Protein AF-A0A382XTZ2-F1 (afdb_monomer)

Foldseek 3Di:
DWDWDADPVRDIDTADALGWDDLALAIDDTHPNPPVVVSVVVVVVCVVQQVEDCDDRPNYDAQRWHQNPVVRDIDGHD

Mean predicted aligned error: 3.03 Å

Solvent-accessible surface area (backbone atoms only — not comparable to full-atom values): 4581 Å² total; per-residue (Å²): 114,66,45,73,52,64,50,97,87,68,51,78,46,76,20,45,53,56,28,73,34,69,82,40,75,45,58,45,79,17,54,84,34,79,77,52,65,56,50,51,52,50,39,53,51,36,60,73,53,30,49,63,30,80,56,81,68,93,31,66,51,76,72,40,59,29,27,29,67,72,82,72,43,82,45,71,42,120

Organism: NCBI:txid408172

Nearest PDB structures (foldseek):
  7p4n-assembly1_A  TM=5.045E-01  e=5.254E+00  Homo sapiens
  4r55-assembly1_A  TM=3.604E-01  e=5.977E+00  Saccharolobus solfataricus P2

pLDDT: mean 94.83, std 3.33, range [82.62, 98.25]

Secondary structure (DSSP, 8-state):
--EEEE-TTS-EEEE-TT-EE-SSSSPEEPTT-TTTHHHHHHHHHHHHTTS-BSS--TTPPTT-EEEETTTTEEEE--

Radius of gyration: 13.9 Å; Cα contacts (8 Å, |Δi|>4): 133; chains: 1; bounding box: 31×28×33 Å

Structure (mmCIF, N/CA/C/O backbone):
data_AF-A0A382XTZ2-F1
#
_entry.id   AF-A0A382XTZ2-F1
#
loop_
_atom_site.group_PDB
_atom_site.id
_atom_site.type_symbol
_atom_site.label_atom_id
_atom_site.label_alt_id
_atom_site.label_comp_id
_atom_site.label_asym_id
_atom_site.label_entity_id
_atom_site.label_seq_id
_atom_site.pdbx_PDB_ins_code
_atom_site.Cartn_x
_atom_site.Cartn_y
_atom_site.Cartn_z
_atom_site.occupancy
_atom_site.B_iso_or_equiv
_atom_site.auth_seq_id
_atom_site.auth_comp_id
_atom_site.auth_asym_id
_atom_site.auth_atom_id
_atom_site.pdbx_PDB_model_num
ATOM 1 N N . VAL A 1 1 ? -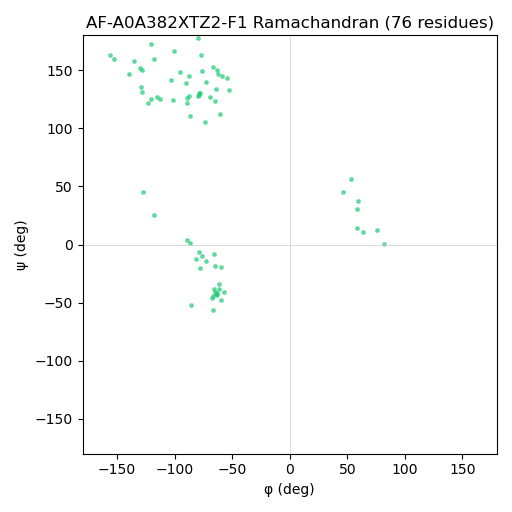16.821 1.973 18.098 1.00 82.62 1 VAL A N 1
ATOM 2 C CA . VAL A 1 1 ? -16.411 3.388 17.829 1.00 82.62 1 VAL A CA 1
ATOM 3 C C . VAL A 1 1 ? -15.371 3.370 16.712 1.00 82.62 1 VAL A C 1
ATOM 5 O O . VAL A 1 1 ? -14.455 2.559 16.820 1.00 82.62 1 VAL A O 1
ATOM 8 N N . PRO A 1 2 ? -15.476 4.193 15.652 1.00 86.38 2 PRO A N 1
ATOM 9 C CA . PRO A 1 2 ? -14.505 4.177 14.553 1.00 86.38 2 PRO A CA 1
ATOM 10 C C . PRO A 1 2 ? -13.100 4.558 15.036 1.00 86.38 2 PRO A C 1
ATOM 12 O O . PRO A 1 2 ? -12.950 5.319 15.993 1.00 86.38 2 PRO A O 1
ATOM 15 N N . TYR A 1 3 ? -12.068 3.976 14.436 1.00 92.75 3 TYR A N 1
ATOM 16 C CA . TYR A 1 3 ? -10.679 4.386 14.625 1.00 92.75 3 TYR A CA 1
ATOM 17 C C . TYR A 1 3 ? -10.353 5.467 13.595 1.00 92.75 3 TYR A C 1
ATOM 19 O O . TYR A 1 3 ? -10.540 5.242 12.402 1.00 92.75 3 TYR A O 1
ATOM 27 N N . ILE A 1 4 ? -9.941 6.645 14.064 1.00 94.31 4 ILE A N 1
ATOM 28 C CA . ILE A 1 4 ? -9.709 7.821 13.222 1.00 94.31 4 ILE A CA 1
ATOM 29 C C . ILE A 1 4 ? -8.320 8.367 13.526 1.00 94.31 4 ILE A C 1
ATOM 31 O O . ILE A 1 4 ? -7.967 8.528 14.697 1.00 94.31 4 ILE A O 1
ATOM 35 N N . PHE A 1 5 ? -7.545 8.631 12.482 1.00 93.06 5 PHE A N 1
ATOM 36 C CA . PHE A 1 5 ? -6.227 9.252 12.568 1.00 93.06 5 PHE A CA 1
ATOM 37 C C . PHE A 1 5 ? 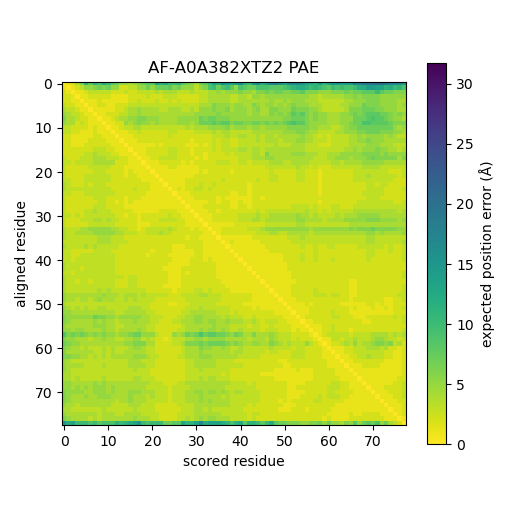-5.919 10.009 11.276 1.00 93.06 5 PHE A C 1
ATOM 39 O O . PHE A 1 5 ? -6.502 9.719 10.233 1.00 93.06 5 PHE A O 1
ATOM 4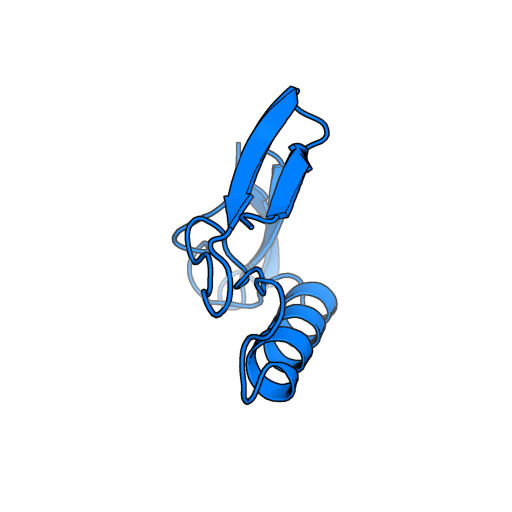6 N N . ASP A 1 6 ? -4.977 10.946 11.339 1.00 94.00 6 ASP A N 1
ATOM 47 C CA . ASP A 1 6 ? -4.546 11.709 10.170 1.00 94.00 6 ASP A CA 1
ATOM 48 C C . ASP A 1 6 ? -3.197 11.195 9.660 1.00 94.00 6 ASP A C 1
ATOM 50 O O . ASP A 1 6 ? -2.301 10.845 10.437 1.00 94.00 6 ASP A O 1
ATOM 54 N N . ASN A 1 7 ? -3.036 11.150 8.339 1.00 88.50 7 ASN A N 1
ATOM 55 C CA . ASN A 1 7 ? -1.738 10.875 7.732 1.00 88.50 7 ASN A CA 1
ATOM 56 C C . ASN A 1 7 ? -0.848 12.136 7.718 1.00 88.50 7 ASN A C 1
ATOM 58 O O . ASN A 1 7 ? -1.246 13.233 8.112 1.00 88.50 7 ASN A O 1
ATOM 62 N N . ARG A 1 8 ? 0.387 12.002 7.221 1.00 86.50 8 ARG A N 1
ATOM 63 C CA . ARG A 1 8 ? 1.342 13.124 7.137 1.00 86.50 8 ARG A CA 1
ATOM 64 C C . ARG A 1 8 ? 0.915 14.242 6.179 1.00 86.50 8 ARG A C 1
ATOM 66 O O . ARG A 1 8 ? 1.427 15.347 6.310 1.00 86.50 8 ARG A O 1
ATOM 73 N N . ALA A 1 9 ? -0.011 13.968 5.262 1.00 85.94 9 ALA A N 1
ATOM 74 C CA . ALA A 1 9 ? -0.606 14.960 4.371 1.00 85.94 9 ALA A CA 1
ATOM 75 C C . ALA A 1 9 ? -1.828 15.667 4.996 1.00 85.94 9 ALA A C 1
ATOM 77 O O . ALA A 1 9 ? -2.447 16.502 4.344 1.00 85.94 9 ALA A O 1
ATOM 78 N N . GLY A 1 10 ? -2.189 15.343 6.246 1.00 88.75 10 GLY A N 1
ATOM 79 C CA . GLY A 1 10 ? -3.355 15.910 6.928 1.00 88.75 10 GLY A CA 1
ATOM 80 C C . GLY A 1 10 ? -4.693 15.329 6.460 1.00 88.75 10 GLY A C 1
ATOM 81 O O . GLY A 1 10 ? -5.741 15.885 6.779 1.00 88.75 10 GLY A O 1
ATOM 82 N N . GLN A 1 11 ? -4.683 14.226 5.706 1.00 90.12 11 GLN A N 1
ATOM 83 C CA . GLN A 1 11 ? -5.902 13.515 5.332 1.00 90.12 11 GLN A CA 1
ATOM 84 C C . GLN A 1 11 ? -6.367 12.647 6.498 1.00 90.12 11 GLN A C 1
ATOM 86 O O . GLN A 1 11 ? -5.606 11.808 6.991 1.00 90.12 11 GLN A O 1
ATOM 91 N N . SER A 1 12 ? -7.635 12.805 6.872 1.00 94.25 12 SER A N 1
ATOM 92 C CA . SER A 1 12 ? -8.260 11.974 7.894 1.00 94.25 12 SER A CA 1
ATOM 93 C C . SER A 1 12 ? -8.667 10.618 7.333 1.00 94.25 12 SER A C 1
ATOM 95 O O . SER A 1 12 ? -9.341 10.529 6.304 1.00 94.25 12 SER A O 1
ATOM 97 N N . ILE A 1 13 ? -8.259 9.556 8.020 1.00 95.06 13 ILE A N 1
ATOM 98 C CA . ILE A 1 13 ? -8.551 8.167 7.679 1.00 95.06 13 ILE A CA 1
ATOM 99 C C . ILE A 1 13 ? -9.469 7.613 8.757 1.00 95.06 13 ILE A C 1
ATOM 101 O O . ILE A 1 13 ? -9.155 7.658 9.945 1.00 95.06 13 ILE A O 1
ATOM 105 N N . THR A 1 14 ? -10.613 7.082 8.332 1.00 96.00 14 THR A N 1
ATOM 106 C CA . THR 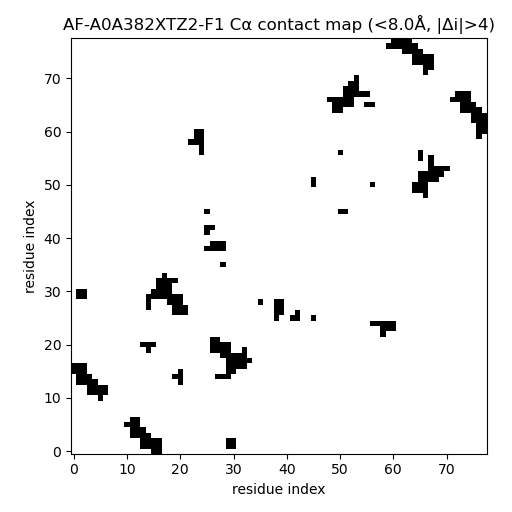A 1 14 ? -11.612 6.487 9.220 1.00 96.00 14 THR A CA 1
ATOM 107 C C . THR A 1 14 ? -11.731 4.999 8.935 1.00 96.00 14 THR A C 1
ATOM 109 O O . THR A 1 14 ? -11.988 4.589 7.805 1.00 96.00 14 THR A O 1
ATOM 112 N N . ILE A 1 15 ? -11.592 4.188 9.980 1.00 96.69 15 ILE A N 1
ATOM 113 C CA . ILE A 1 15 ? -11.771 2.739 9.918 1.00 96.69 15 ILE A CA 1
ATOM 114 C C . ILE A 1 15 ? -12.882 2.352 10.884 1.00 96.69 15 ILE A C 1
ATOM 116 O O . ILE A 1 15 ? -12.851 2.696 12.070 1.00 96.69 15 ILE A O 1
ATOM 120 N N . LEU A 1 16 ? -13.893 1.654 10.375 1.00 95.44 16 LEU A N 1
ATOM 121 C CA . LEU A 1 16 ? -15.006 1.188 11.192 1.00 95.44 16 LEU A CA 1
ATOM 122 C C . LEU A 1 16 ? -14.541 0.131 12.205 1.00 95.44 16 LEU A C 1
ATOM 124 O O . LEU A 1 16 ? -13.563 -0.586 11.999 1.00 95.44 16 LEU A O 1
ATOM 128 N N . ASP A 1 17 ? -15.258 0.049 13.321 1.00 95.69 17 ASP A N 1
ATOM 129 C CA . ASP A 1 17 ? -15.070 -1.010 14.317 1.00 95.69 17 ASP A CA 1
ATOM 130 C C . ASP A 1 17 ? -15.418 -2.367 13.691 1.00 95.69 17 ASP A C 1
ATOM 132 O O . ASP A 1 17 ? -16.421 -2.481 12.987 1.00 95.69 17 ASP A O 1
ATOM 136 N N . GLY A 1 18 ? -14.571 -3.369 13.896 1.00 95.00 18 GLY A N 1
ATOM 137 C CA . GLY A 1 18 ? -14.636 -4.663 13.220 1.00 95.00 18 GLY A CA 1
ATOM 138 C C . GLY A 1 18 ? -14.426 -4.594 11.705 1.00 95.00 18 GLY A C 1
ATOM 139 O O . GLY A 1 18 ? -14.696 -5.578 11.023 1.00 95.00 18 GLY A O 1
ATOM 140 N N . GLY A 1 19 ? -13.989 -3.450 11.168 1.00 95.62 19 GLY A N 1
ATOM 141 C CA . GLY A 1 19 ? -13.825 -3.219 9.737 1.00 95.62 19 GLY A CA 1
ATOM 142 C C . GLY A 1 19 ? -12.382 -3.337 9.253 1.00 95.62 19 GLY A C 1
ATOM 143 O O . GLY A 1 19 ? -11.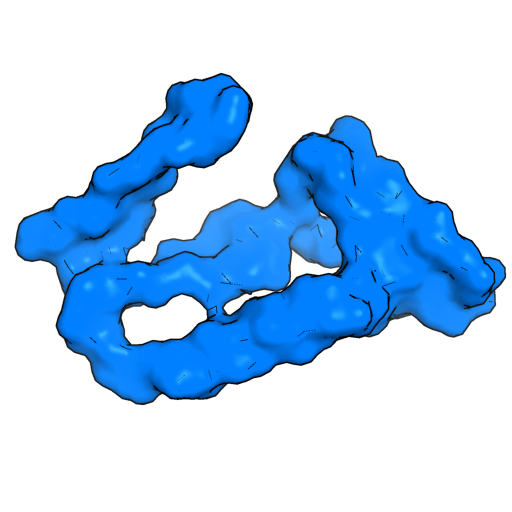430 -3.306 10.035 1.00 95.62 19 GLY A O 1
ATOM 144 N N . LEU A 1 20 ? -12.243 -3.413 7.933 1.00 96.00 20 LEU A N 1
ATOM 145 C CA . LEU A 1 20 ? -10.980 -3.354 7.208 1.00 96.00 20 LEU A CA 1
ATOM 146 C C . LEU A 1 20 ? -11.078 -2.198 6.210 1.00 96.00 20 LEU A C 1
ATOM 148 O O . LEU A 1 20 ? -12.001 -2.173 5.395 1.00 96.00 20 LEU A O 1
ATOM 152 N N . ASN A 1 21 ? -10.182 -1.218 6.297 1.00 95.88 21 ASN A N 1
ATOM 153 C CA . ASN A 1 21 ? -10.088 -0.163 5.291 1.00 95.88 21 ASN A CA 1
ATOM 154 C C . ASN A 1 21 ? -9.115 -0.623 4.202 1.00 95.88 21 ASN A C 1
ATOM 156 O O . ASN A 1 21 ? -7.984 -0.995 4.501 1.00 95.88 21 ASN A O 1
ATOM 160 N N . GLN A 1 22 ? -9.573 -0.588 2.953 1.00 95.62 22 GLN A N 1
ATOM 161 C CA . GLN A 1 22 ? -8.815 -1.051 1.794 1.00 95.62 22 GLN A CA 1
ATOM 162 C C . GLN A 1 22 ? -8.557 0.094 0.814 1.00 95.62 22 GLN A C 1
ATOM 164 O O . GLN A 1 22 ? -8.446 -0.152 -0.377 1.00 95.62 22 GLN A O 1
ATOM 169 N N . ASP A 1 23 ? -8.535 1.351 1.253 1.00 94.25 23 ASP A N 1
ATOM 170 C CA . ASP A 1 23 ? -8.396 2.507 0.353 1.00 94.25 23 ASP A CA 1
ATOM 171 C C . ASP A 1 23 ? -6.947 2.734 -0.103 1.00 94.25 23 ASP A C 1
ATOM 173 O O . ASP A 1 23 ? -6.691 3.561 -0.975 1.00 94.25 23 ASP A O 1
ATOM 177 N N . PHE A 1 24 ? -6.006 1.969 0.454 1.00 94.62 24 PHE A N 1
ATOM 178 C CA . PHE A 1 24 ? -4.569 2.094 0.245 1.00 94.62 24 PHE A CA 1
ATOM 179 C C . PHE A 1 24 ? -3.972 0.804 -0.326 1.00 94.62 24 PHE A C 1
ATOM 181 O O . PHE A 1 24 ? -4.633 -0.229 -0.418 1.00 94.62 24 PHE A O 1
ATOM 188 N N . SER A 1 25 ? -2.692 0.855 -0.696 1.00 95.56 25 SER A N 1
ATOM 189 C CA . SER A 1 25 ? -1.924 -0.316 -1.144 1.00 95.56 25 SER A CA 1
ATOM 190 C C . SER A 1 25 ? -1.690 -1.372 -0.056 1.00 95.56 25 SER A C 1
ATOM 192 O O . SER A 1 25 ? -1.165 -2.435 -0.363 1.00 95.56 25 SER A O 1
ATOM 194 N N . ILE A 1 26 ? -2.043 -1.073 1.195 1.00 95.88 26 ILE A N 1
ATOM 195 C CA . ILE A 1 26 ? -2.102 -2.025 2.304 1.00 95.88 26 ILE A CA 1
ATOM 196 C C . ILE A 1 26 ? -3.464 -1.910 2.981 1.00 95.88 26 ILE A C 1
ATOM 198 O O . ILE A 1 26 ? -4.042 -0.821 3.046 1.00 95.88 26 ILE A O 1
ATOM 202 N N . ASP A 1 27 ? -3.936 -3.016 3.540 1.00 96.31 27 ASP A N 1
ATOM 203 C CA . ASP A 1 27 ? -5.161 -3.018 4.324 1.00 96.31 27 ASP A CA 1
ATOM 204 C C . ASP A 1 27 ? -4.900 -2.454 5.728 1.00 96.31 27 ASP A C 1
ATOM 206 O O . ASP A 1 27 ? -3.977 -2.867 6.436 1.00 96.31 27 ASP A O 1
ATOM 210 N N . LEU A 1 28 ? -5.738 -1.510 6.153 1.00 95.94 28 LEU A N 1
ATOM 211 C CA . LEU A 1 28 ? -5.679 -0.920 7.483 1.00 95.94 28 LEU A CA 1
ATOM 212 C C . LEU A 1 28 ? -6.754 -1.537 8.376 1.00 95.94 28 LEU A C 1
ATOM 214 O O . LEU A 1 28 ? -7.951 -1.511 8.079 1.00 95.94 28 LEU A O 1
ATOM 218 N N . VAL A 1 29 ? -6.315 -2.082 9.504 1.00 96.50 29 VAL A N 1
ATOM 219 C CA . VAL A 1 29 ? -7.158 -2.885 10.389 1.00 96.50 29 VAL A CA 1
ATOM 220 C C . VAL A 1 29 ? -7.890 -2.007 11.404 1.00 96.50 29 VAL A C 1
ATOM 222 O O . VAL A 1 29 ? -7.281 -1.218 12.129 1.00 96.50 29 VAL A O 1
ATOM 225 N N . GLY A 1 30 ? -9.211 -2.171 11.484 1.00 95.12 30 GLY A N 1
ATOM 226 C CA . GLY A 1 30 ? -10.050 -1.533 12.491 1.00 95.12 30 GLY A CA 1
ATOM 227 C C . GLY A 1 30 ? -9.950 -2.206 13.859 1.00 95.12 30 GLY A C 1
ATOM 228 O O . GLY A 1 30 ? -9.526 -3.353 14.003 1.00 95.12 30 GLY A O 1
ATOM 229 N N . ARG A 1 31 ? -10.392 -1.499 14.904 1.00 93.31 31 ARG A N 1
ATOM 230 C CA . ARG A 1 31 ? -10.511 -2.090 16.248 1.00 93.31 31 ARG A CA 1
ATOM 231 C C . ARG A 1 31 ? -11.374 -3.352 16.193 1.00 93.31 31 ARG A C 1
ATOM 233 O O . ARG A 1 31 ? -12.326 -3.388 15.432 1.00 93.31 31 ARG A O 1
ATOM 240 N N . ASN A 1 32 ? -11.047 -4.373 16.984 1.00 94.38 32 ASN A N 1
ATOM 241 C CA . ASN A 1 32 ? -11.810 -5.629 17.078 1.00 94.38 32 ASN A CA 1
ATOM 242 C C . ASN A 1 32 ? -11.984 -6.421 15.765 1.00 94.38 32 ASN A C 1
ATOM 244 O O . ASN A 1 32 ? -12.811 -7.331 15.716 1.00 94.38 32 ASN A O 1
ATOM 248 N N . TYR A 1 33 ? -11.223 -6.119 14.708 1.00 96.44 33 TYR A N 1
ATOM 249 C CA . TYR A 1 33 ? -11.242 -6.929 13.493 1.00 96.44 33 TYR A CA 1
ATOM 250 C C . TYR A 1 33 ? -10.710 -8.338 13.793 1.00 96.44 33 TYR A C 1
ATOM 252 O O . TYR A 1 33 ? -9.601 -8.515 14.307 1.00 96.44 33 TYR A O 1
ATOM 260 N N . THR A 1 34 ? -11.518 -9.355 13.500 1.00 96.06 34 THR A N 1
ATOM 261 C CA . THR A 1 34 ? -11.113 -10.755 13.668 1.00 96.06 34 THR A CA 1
ATOM 262 C C . THR A 1 34 ? -10.169 -11.160 12.540 1.00 96.06 34 THR A C 1
ATOM 264 O O . THR A 1 34 ? -10.254 -10.635 11.439 1.00 96.06 34 THR A O 1
ATOM 267 N N . ASN A 1 35 ? -9.237 -12.080 12.806 1.00 95.38 35 ASN A N 1
ATOM 268 C CA . ASN A 1 35 ? -8.223 -12.509 11.830 1.00 95.38 35 ASN A CA 1
ATOM 269 C C . ASN A 1 35 ? -7.322 -11.373 11.303 1.00 95.38 35 ASN A C 1
ATOM 271 O O . ASN A 1 35 ? -6.805 -11.449 10.195 1.00 95.38 35 ASN A O 1
ATOM 275 N N . TYR A 1 36 ? -7.067 -10.340 12.113 1.00 96.25 36 TYR A N 1
ATOM 276 C CA . TYR A 1 36 ? -6.182 -9.227 11.744 1.00 96.25 36 TYR A CA 1
ATOM 277 C C . TYR A 1 36 ? -4.736 -9.635 11.419 1.00 96.25 36 TYR A C 1
ATOM 279 O O . TYR A 1 36 ? -4.007 -8.859 10.807 1.00 96.25 36 TYR A O 1
ATOM 287 N N . GLY A 1 37 ? -4.297 -10.821 11.853 1.00 97.75 37 GLY A N 1
ATOM 288 C CA . GLY A 1 37 ? -2.918 -11.272 11.670 1.00 97.75 37 GLY A CA 1
ATOM 289 C C . GLY A 1 37 ? -2.514 -11.385 10.201 1.00 97.75 37 GLY A C 1
ATOM 290 O O . GLY A 1 37 ? -1.401 -11.007 9.853 1.00 97.75 37 GLY A O 1
ATOM 291 N N . GLU A 1 38 ? -3.423 -11.844 9.341 1.00 97.50 38 GLU A N 1
ATOM 292 C CA . GLU A 1 38 ? -3.171 -11.993 7.905 1.00 97.50 38 GLU A CA 1
ATOM 293 C C . GLU A 1 38 ? -2.960 -10.647 7.183 1.00 97.50 38 GLU A C 1
ATOM 295 O O . GLU A 1 38 ? -1.882 -10.471 6.610 1.00 97.50 38 GLU A O 1
ATOM 300 N N . PRO A 1 39 ? -3.888 -9.665 7.232 1.00 97.50 39 PRO A N 1
ATOM 301 C CA . PRO A 1 39 ? -3.682 -8.382 6.555 1.00 97.50 39 PRO A CA 1
ATOM 302 C C . PRO A 1 39 ? -2.453 -7.631 7.084 1.00 97.50 39 PRO A C 1
ATOM 304 O O . PRO A 1 39 ? -1.740 -6.997 6.311 1.00 97.50 39 PRO A O 1
ATOM 307 N N . VAL A 1 40 ? -2.142 -7.756 8.381 1.00 97.50 40 VAL A N 1
ATOM 308 C CA . VAL A 1 40 ? -0.927 -7.167 8.964 1.00 97.50 40 VAL A CA 1
ATOM 309 C C . VAL A 1 40 ? 0.341 -7.840 8.428 1.00 97.50 40 VAL A C 1
ATOM 311 O O . VAL A 1 40 ? 1.288 -7.146 8.062 1.00 97.50 40 VAL A O 1
ATOM 314 N N . ALA A 1 41 ? 0.381 -9.174 8.366 1.00 98.19 41 ALA A N 1
ATOM 315 C CA . ALA A 1 41 ? 1.534 -9.900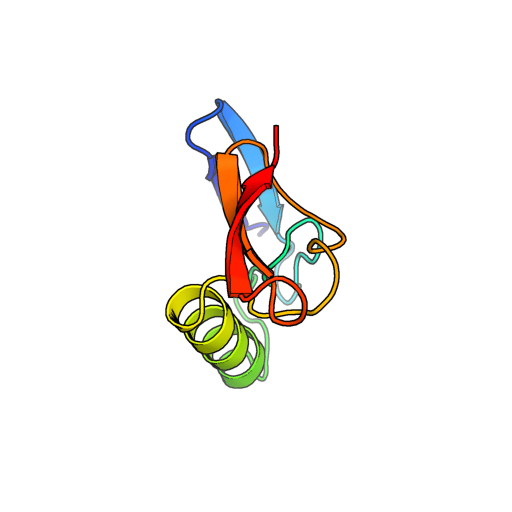 7.834 1.00 98.19 41 ALA A CA 1
ATOM 316 C C . ALA A 1 41 ? 1.771 -9.580 6.350 1.00 98.19 41 ALA A C 1
ATOM 318 O O . ALA A 1 41 ? 2.910 -9.307 5.968 1.00 98.19 41 ALA A O 1
ATOM 319 N N . ASN A 1 42 ? 0.705 -9.540 5.545 1.00 97.31 42 ASN A N 1
ATOM 320 C CA . ASN A 1 42 ? 0.781 -9.157 4.134 1.00 97.31 42 ASN A CA 1
ATOM 321 C C . ASN A 1 42 ? 1.338 -7.737 3.973 1.00 97.31 42 ASN A C 1
ATOM 323 O O . ASN A 1 42 ? 2.309 -7.548 3.244 1.00 97.31 42 ASN A O 1
ATOM 327 N N . ALA A 1 43 ? 0.829 -6.767 4.742 1.00 97.25 43 ALA A N 1
ATOM 328 C CA . ALA A 1 43 ? 1.328 -5.394 4.704 1.00 97.25 43 ALA A CA 1
ATOM 329 C C . ALA A 1 43 ? 2.833 -5.304 5.016 1.00 97.25 43 ALA A C 1
ATOM 331 O O . ALA A 1 43 ? 3.557 -4.562 4.356 1.00 97.25 43 ALA A O 1
ATOM 332 N N . PHE A 1 44 ? 3.338 -6.073 5.988 1.00 98.25 44 PHE A N 1
ATOM 333 C CA . PHE A 1 44 ? 4.775 -6.099 6.278 1.00 98.25 44 PHE A CA 1
ATOM 334 C C . PHE A 1 44 ? 5.605 -6.691 5.137 1.00 98.25 44 PHE A C 1
ATOM 336 O O . PHE A 1 44 ? 6.694 -6.185 4.864 1.00 98.25 44 PHE A O 1
ATOM 343 N N . VAL A 1 45 ? 5.114 -7.737 4.469 1.00 97.81 45 VAL A N 1
ATOM 344 C CA . VAL A 1 45 ? 5.799 -8.337 3.314 1.00 97.81 45 VAL A CA 1
ATOM 345 C C . VAL A 1 45 ? 5.835 -7.362 2.138 1.00 97.81 45 VAL A C 1
ATOM 347 O O . VAL A 1 45 ? 6.897 -7.179 1.539 1.00 97.81 45 VAL A O 1
ATOM 350 N N . ASP A 1 46 ? 4.717 -6.694 1.854 1.00 96.81 46 ASP A N 1
ATOM 351 C CA . ASP A 1 46 ? 4.623 -5.698 0.786 1.00 96.81 46 ASP A CA 1
ATOM 352 C C . ASP A 1 46 ? 5.534 -4.497 1.059 1.00 96.81 46 ASP A C 1
ATOM 354 O O . ASP A 1 46 ? 6.265 -4.043 0.182 1.00 96.81 46 ASP A O 1
ATOM 358 N N . LEU A 1 47 ? 5.586 -4.010 2.298 1.00 96.19 47 LEU A N 1
ATOM 359 C CA . LEU A 1 47 ? 6.511 -2.938 2.664 1.00 96.19 47 LEU A CA 1
ATOM 360 C C . LEU A 1 47 ? 7.978 -3.384 2.557 1.00 96.19 47 LEU A C 1
ATOM 362 O O . LEU A 1 47 ? 8.812 -2.632 2.055 1.00 96.19 47 LEU A O 1
ATOM 366 N N . LEU A 1 48 ? 8.302 -4.611 2.982 1.00 97.94 48 LEU A N 1
ATOM 367 C CA . LEU A 1 48 ? 9.662 -5.158 2.929 1.00 97.94 48 LEU A CA 1
ATOM 368 C C . LEU A 1 48 ? 10.182 -5.280 1.492 1.00 97.94 48 LEU A C 1
ATOM 370 O O . LEU A 1 48 ? 11.348 -4.984 1.225 1.00 97.94 48 LEU A O 1
ATOM 374 N N . ASN A 1 49 ? 9.332 -5.726 0.568 1.00 96.00 49 ASN A N 1
ATOM 375 C CA . ASN A 1 49 ? 9.709 -5.919 -0.830 1.00 96.00 49 ASN A CA 1
ATOM 376 C C . ASN A 1 49 ? 9.504 -4.661 -1.695 1.00 96.00 49 ASN A C 1
ATOM 378 O O . ASN A 1 49 ? 9.775 -4.709 -2.893 1.00 96.00 49 ASN A O 1
ATOM 382 N N . ASN A 1 50 ? 9.093 -3.536 -1.095 1.00 96.88 50 ASN A N 1
ATOM 383 C CA . ASN A 1 50 ? 8.687 -2.319 -1.796 1.00 96.88 50 ASN A CA 1
ATOM 384 C C . ASN A 1 50 ? 7.609 -2.621 -2.849 1.00 96.88 50 ASN A C 1
ATOM 386 O O . ASN A 1 50 ? 7.819 -2.351 -4.024 1.00 96.88 50 ASN A O 1
ATOM 390 N N . PHE A 1 51 ? 6.488 -3.223 -2.462 1.00 97.62 51 PHE A N 1
ATOM 391 C CA . PHE A 1 51 ? 5.343 -3.529 -3.328 1.00 97.62 51 PHE A CA 1
ATOM 392 C C . PHE A 1 51 ? 5.749 -4.171 -4.668 1.00 97.62 51 PHE A C 1
ATOM 394 O O . PHE A 1 51 ? 5.313 -3.742 -5.738 1.00 97.62 51 PHE A O 1
ATOM 401 N N . ALA A 1 52 ? 6.655 -5.151 -4.616 1.00 97.31 52 ALA A N 1
ATOM 402 C CA . ALA A 1 52 ? 7.296 -5.718 -5.796 1.00 97.31 52 ALA A CA 1
ATOM 403 C C . ALA A 1 52 ? 6.272 -6.339 -6.757 1.00 97.31 52 ALA A C 1
ATOM 405 O O . ALA A 1 52 ? 5.677 -7.378 -6.473 1.00 97.31 52 ALA A O 1
ATOM 406 N N . HIS A 1 53 ? 6.108 -5.735 -7.933 1.00 96.69 53 HIS A N 1
ATOM 407 C CA . HIS A 1 53 ? 5.165 -6.194 -8.950 1.00 96.69 53 HIS A CA 1
ATOM 408 C C . HIS A 1 53 ? 5.596 -5.720 -10.347 1.00 96.69 53 HIS A C 1
ATOM 410 O O . HIS A 1 53 ? 6.424 -4.822 -10.485 1.00 96.69 53 HIS A O 1
ATOM 416 N N . SER A 1 54 ? 5.059 -6.324 -11.409 1.00 96.94 54 SER A N 1
ATOM 417 C CA . SER A 1 54 ? 5.317 -5.891 -12.797 1.00 96.94 54 SER A CA 1
ATOM 418 C C . SER A 1 54 ? 4.548 -4.621 -13.190 1.00 96.94 54 SER A C 1
ATOM 420 O O . SER A 1 54 ? 4.781 -4.041 -14.246 1.00 96.94 54 SER A O 1
ATOM 422 N N . THR A 1 55 ? 3.619 -4.184 -12.342 1.00 95.25 55 THR A N 1
ATOM 423 C CA . THR A 1 55 ? 2.761 -3.009 -12.534 1.00 95.25 55 THR A CA 1
ATOM 424 C C . THR A 1 55 ? 2.706 -2.208 -11.243 1.00 95.25 55 THR A C 1
ATOM 426 O O . THR A 1 55 ? 2.945 -2.756 -10.171 1.00 95.25 55 THR A O 1
ATOM 429 N N . ALA A 1 56 ? 2.366 -0.924 -11.334 1.00 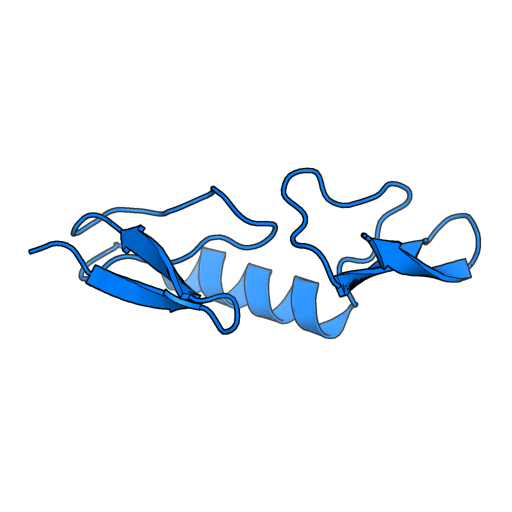93.50 56 ALA A N 1
ATOM 430 C CA . ALA A 1 56 ? 2.198 -0.093 -10.148 1.00 93.50 56 ALA A CA 1
ATOM 431 C C . ALA A 1 56 ? 1.038 -0.596 -9.253 1.00 93.50 56 ALA A C 1
ATOM 433 O O . ALA A 1 56 ? 0.069 -1.158 -9.785 1.00 93.50 56 ALA A O 1
ATOM 434 N N . PRO A 1 57 ? 1.100 -0.386 -7.923 1.00 93.69 57 PRO A N 1
ATOM 435 C CA . PRO A 1 57 ? -0.005 -0.688 -7.012 1.00 93.69 57 PRO A CA 1
ATOM 436 C C . PRO A 1 57 ? -1.279 0.089 -7.377 1.00 93.69 57 PRO A C 1
ATOM 438 O O . PRO A 1 57 ? -1.220 1.240 -7.797 1.00 93.69 57 PRO A O 1
ATOM 441 N N . THR A 1 58 ? -2.460 -0.505 -7.201 1.00 90.69 58 THR A N 1
ATOM 442 C CA . THR A 1 58 ? -3.727 0.099 -7.667 1.00 90.69 58 THR A CA 1
ATOM 443 C C . THR A 1 58 ? -4.266 1.219 -6.776 1.00 90.69 58 THR A C 1
ATOM 445 O O . THR A 1 58 ? -5.102 1.997 -7.223 1.00 90.69 58 THR A O 1
ATOM 448 N N . LYS A 1 59 ? -3.830 1.289 -5.515 1.00 92.56 59 LYS A N 1
ATOM 449 C CA . LYS A 1 59 ? -4.317 2.236 -4.491 1.00 92.56 59 LYS A CA 1
ATOM 450 C C . LYS A 1 59 ? -3.154 2.989 -3.854 1.00 92.56 59 LYS A C 1
ATOM 452 O O . LYS A 1 59 ? -3.003 3.093 -2.637 1.00 92.56 59 LYS A O 1
ATOM 457 N N . GLN A 1 60 ? -2.279 3.430 -4.742 1.00 90.19 60 GLN A N 1
ATOM 458 C CA . GLN A 1 60 ? -1.030 4.076 -4.410 1.00 90.19 60 GLN A CA 1
ATOM 459 C C . GLN A 1 60 ? -1.240 5.488 -3.875 1.00 90.19 60 GLN A C 1
ATOM 461 O O . GLN A 1 60 ? -2.086 6.240 -4.354 1.00 90.19 60 GLN A O 1
ATOM 466 N N . THR A 1 61 ? -0.455 5.831 -2.862 1.00 90.88 61 THR A N 1
ATOM 467 C CA . THR A 1 61 ? -0.381 7.189 -2.323 1.00 90.88 61 THR A CA 1
ATOM 468 C C . THR A 1 61 ? 0.785 7.930 -2.954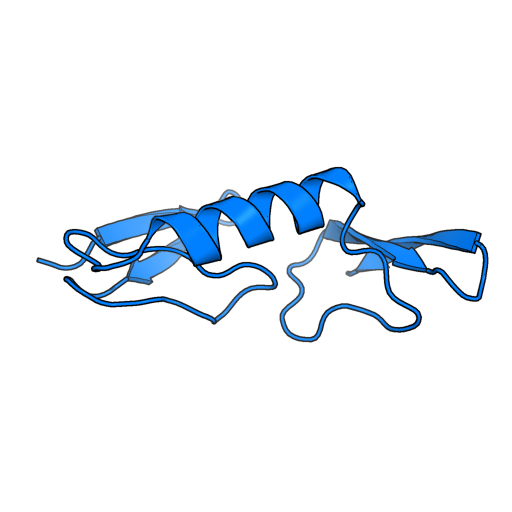 1.00 90.88 61 THR A C 1
ATOM 470 O O . THR A 1 61 ? 1.818 7.317 -3.223 1.00 90.88 61 THR A O 1
ATOM 473 N N . ASN A 1 62 ? 0.671 9.245 -3.123 1.00 90.88 62 ASN A N 1
ATOM 474 C CA . ASN A 1 62 ? 1.778 10.071 -3.605 1.00 90.88 62 ASN A CA 1
ATOM 475 C C . ASN A 1 62 ? 3.036 9.840 -2.752 1.00 90.88 62 ASN A C 1
ATOM 477 O O . ASN A 1 62 ? 2.975 9.804 -1.520 1.00 90.88 62 ASN A O 1
ATOM 481 N N . GLY A 1 63 ? 4.170 9.641 -3.420 1.00 91.44 63 GLY A N 1
ATOM 482 C CA . GLY A 1 63 ? 5.444 9.265 -2.812 1.00 91.44 63 GLY A CA 1
ATOM 483 C C . GLY A 1 63 ? 5.613 7.770 -2.519 1.00 91.44 63 GLY A C 1
ATOM 484 O O . GLY A 1 63 ? 6.659 7.382 -2.001 1.00 91.44 63 GLY A O 1
ATOM 485 N N . GLN A 1 64 ? 4.635 6.911 -2.834 1.00 94.88 64 GLN A N 1
ATOM 486 C CA . GLN A 1 64 ? 4.788 5.467 -2.659 1.00 94.88 64 GLN A CA 1
ATOM 487 C C . GLN A 1 64 ? 5.806 4.907 -3.658 1.00 94.88 64 GLN A C 1
ATOM 489 O O . GLN A 1 64 ? 5.689 5.092 -4.871 1.00 94.88 64 GLN A O 1
ATOM 494 N N . CYS A 1 65 ? 6.792 4.181 -3.135 1.00 96.12 65 CYS A N 1
ATOM 495 C CA . CYS A 1 65 ? 7.767 3.459 -3.939 1.00 96.12 65 CYS A CA 1
ATOM 496 C C . CYS A 1 65 ? 7.257 2.059 -4.290 1.00 96.12 65 CYS A C 1
ATOM 498 O O . CYS A 1 65 ? 6.637 1.403 -3.450 1.00 96.12 65 CYS A O 1
ATOM 500 N N . TRP A 1 66 ? 7.588 1.567 -5.487 1.00 98.00 66 TRP A N 1
ATOM 501 C CA . TRP A 1 66 ? 7.452 0.149 -5.811 1.00 98.00 66 TRP A CA 1
ATOM 502 C C . TRP A 1 66 ? 8.623 -0.392 -6.635 1.00 98.00 66 TRP A C 1
ATOM 504 O O . TRP A 1 66 ? 9.209 0.321 -7.453 1.00 98.00 66 TRP A O 1
ATOM 514 N N . TYR A 1 67 ? 8.977 -1.659 -6.433 1.00 98.19 67 TYR A N 1
ATOM 515 C CA . TYR A 1 67 ? 9.978 -2.351 -7.236 1.00 98.19 67 TYR A CA 1
ATOM 516 C C . TYR A 1 67 ? 9.325 -2.959 -8.481 1.00 98.19 67 TYR A C 1
ATOM 518 O O . TYR A 1 67 ? 8.571 -3.929 -8.394 1.00 98.19 67 TYR A O 1
ATOM 526 N N . ASP A 1 68 ? 9.640 -2.405 -9.653 1.00 97.88 68 ASP A N 1
ATOM 527 C CA . ASP A 1 68 ? 9.194 -2.946 -10.936 1.00 97.88 68 ASP A CA 1
ATOM 528 C C . ASP A 1 68 ? 9.987 -4.216 -11.254 1.00 97.88 68 ASP A C 1
ATOM 530 O O . ASP A 1 68 ? 11.163 -4.171 -11.633 1.00 97.88 68 ASP A O 1
ATOM 534 N N . SER A 1 69 ? 9.336 -5.367 -11.110 1.00 97.38 69 SER A N 1
ATOM 535 C CA . SER A 1 69 ? 9.978 -6.665 -11.301 1.00 97.38 69 SER A CA 1
ATOM 536 C C . SER A 1 69 ? 10.275 -6.990 -12.769 1.00 97.38 69 SER A C 1
ATOM 538 O O . SER A 1 69 ? 11.070 -7.898 -13.024 1.00 97.38 69 SER A O 1
ATOM 540 N N . THR A 1 70 ? 9.704 -6.259 -13.732 1.00 97.62 70 THR A N 1
ATOM 541 C CA . THR A 1 70 ? 10.006 -6.390 -15.163 1.00 97.62 70 THR A CA 1
ATOM 542 C C . THR A 1 70 ? 11.219 -5.545 -15.535 1.00 97.62 70 THR A C 1
ATOM 544 O O . THR A 1 70 ? 12.179 -6.071 -16.093 1.00 97.62 70 THR A O 1
ATOM 547 N N . ALA A 1 71 ? 11.211 -4.259 -15.180 1.00 97.88 71 ALA A N 1
ATOM 548 C CA . ALA A 1 71 ? 12.300 -3.331 -15.494 1.00 97.88 71 ALA A CA 1
ATOM 549 C C . ALA A 1 71 ? 13.490 -3.419 -14.520 1.00 97.88 71 ALA A C 1
ATOM 551 O O . ALA A 1 71 ? 14.557 -2.888 -14.815 1.00 97.88 71 ALA A O 1
ATOM 552 N N . LYS A 1 72 ? 13.325 -4.102 -13.379 1.00 97.38 72 LYS A N 1
ATOM 553 C CA . LYS A 1 72 ? 14.329 -4.267 -12.312 1.00 97.38 72 LYS A CA 1
ATOM 554 C C . LYS A 1 72 ? 14.801 -2.940 -11.709 1.00 97.38 72 LYS A C 1
ATOM 556 O O . LYS A 1 72 ? 15.969 -2.798 -11.354 1.00 97.38 72 LYS A O 1
ATOM 561 N N . VAL A 1 73 ? 13.886 -1.984 -11.560 1.00 97.69 73 VAL A N 1
ATOM 562 C CA . VAL A 1 73 ? 14.159 -0.652 -11.000 1.00 97.69 73 VAL A CA 1
ATOM 563 C C . VAL A 1 73 ? 13.156 -0.295 -9.909 1.00 97.69 73 VAL A C 1
ATOM 565 O O . VAL A 1 73 ? 12.007 -0.736 -9.939 1.00 97.69 73 VAL A O 1
ATOM 568 N N . LEU A 1 74 ? 13.586 0.535 -8.958 1.00 97.88 74 LEU A N 1
ATOM 569 C CA . LEU A 1 74 ? 12.678 1.178 -8.013 1.00 97.88 74 LEU A CA 1
ATOM 570 C C . LEU A 1 74 ? 12.001 2.365 -8.706 1.00 97.88 74 LEU A C 1
ATOM 572 O O . LEU A 1 74 ? 12.675 3.196 -9.316 1.00 97.88 74 LEU A O 1
ATOM 576 N N . ARG A 1 75 ? 10.678 2.440 -8.611 1.00 97.38 75 ARG A N 1
ATOM 577 C CA . ARG A 1 75 ? 9.855 3.530 -9.138 1.00 97.38 75 ARG A CA 1
ATOM 578 C C . ARG A 1 75 ? 9.121 4.230 -7.997 1.00 97.38 75 ARG A C 1
ATOM 580 O O . ARG A 1 75 ? 8.969 3.657 -6.922 1.00 97.38 75 ARG A O 1
ATOM 587 N N . VAL A 1 76 ? 8.679 5.460 -8.244 1.00 96.50 76 VAL A N 1
ATOM 588 C CA . VAL A 1 76 ? 7.938 6.295 -7.289 1.00 96.50 76 VAL A CA 1
ATOM 589 C C . VAL A 1 76 ? 6.687 6.822 -7.977 1.00 96.50 76 VAL A C 1
ATOM 591 O O . VAL A 1 76 ? 6.754 7.216 -9.142 1.00 96.50 76 VAL A O 1
ATOM 594 N N . TYR A 1 77 ? 5.557 6.776 -7.278 1.00 94.50 77 TYR A N 1
ATOM 595 C CA . TYR 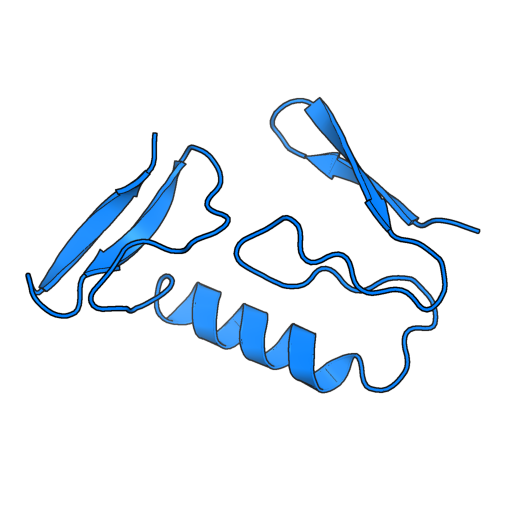A 1 77 ? 4.292 7.348 -7.733 1.00 94.50 77 TYR A CA 1
ATOM 596 C C . TYR A 1 77 ? 4.159 8.801 -7.268 1.00 94.50 77 TYR A C 1
ATOM 598 O O . TYR A 1 77 ? 4.506 9.098 -6.123 1.00 94.50 77 TYR A O 1
ATOM 606 N N . ASP A 1 78 ? 3.645 9.675 -8.131 1.00 86.62 78 ASP A N 1
ATOM 607 C CA . ASP A 1 78 ? 3.363 11.095 -7.868 1.00 86.62 78 ASP A CA 1
ATOM 608 C C . ASP A 1 78 ? 1.921 11.431 -8.272 1.00 86.62 78 ASP A C 1
ATOM 610 O O . ASP A 1 78 ? 1.485 10.927 -9.336 1.00 86.62 78 ASP A O 1
#

Sequence (78 aa):
VPYIFDNRAGQSITILDGGLNQDFSIDLVGRNYTNYGEPVANAFVDLLNNFAHSTAPTKQTNGQCWYDSTAKVLRVYD